Protein AF-W1NGX8-F1 (afdb_monomer_lite)

Structure (mmCIF, N/CA/C/O backbone):
data_AF-W1NGX8-F1
#
_entry.id   AF-W1NGX8-F1
#
loop_
_atom_site.group_PDB
_atom_site.id
_atom_site.type_symbol
_atom_site.label_atom_id
_atom_site.label_alt_id
_atom_site.label_comp_id
_atom_site.label_asym_id
_atom_site.label_entity_id
_atom_site.label_seq_id
_atom_site.pdbx_PDB_ins_code
_atom_site.Cartn_x
_atom_site.Cartn_y
_atom_site.Cartn_z
_atom_site.occupancy
_atom_site.B_iso_or_equiv
_atom_site.auth_seq_id
_atom_site.auth_comp_id
_atom_site.auth_asym_id
_atom_site.auth_atom_id
_atom_site.pdbx_PDB_model_num
ATOM 1 N N . MET A 1 1 ? 13.561 -35.521 -20.339 1.00 45.31 1 MET A N 1
ATOM 2 C CA . MET A 1 1 ? 13.140 -34.867 -21.595 1.00 45.31 1 MET A CA 1
ATOM 3 C C . MET A 1 1 ? 11.996 -33.926 -21.249 1.00 45.31 1 MET A C 1
ATOM 5 O O . MET A 1 1 ? 10.895 -34.405 -21.014 1.00 45.31 1 MET A O 1
ATOM 9 N N . LEU A 1 2 ? 12.259 -32.626 -21.090 1.00 56.16 2 LEU A N 1
ATOM 10 C CA . LEU A 1 2 ? 11.179 -31.638 -20.982 1.00 56.16 2 LEU A CA 1
ATOM 11 C C . LEU A 1 2 ? 10.460 -31.586 -22.344 1.00 56.16 2 LEU A C 1
ATOM 13 O O . LEU A 1 2 ? 11.154 -31.617 -23.363 1.00 56.16 2 LEU A O 1
ATOM 17 N N . PRO A 1 3 ? 9.117 -31.563 -22.400 1.00 55.06 3 PRO A N 1
ATOM 18 C CA . PRO A 1 3 ? 8.388 -31.534 -23.664 1.00 55.06 3 PRO A CA 1
ATOM 19 C C . PRO A 1 3 ? 8.823 -30.310 -24.482 1.00 55.06 3 PRO A C 1
ATOM 21 O O . PRO A 1 3 ? 8.841 -29.185 -23.983 1.00 55.06 3 PRO A O 1
ATOM 24 N N . GLY A 1 4 ? 9.243 -30.556 -25.724 1.00 57.31 4 GLY A N 1
ATOM 25 C CA . GLY A 1 4 ? 10.044 -29.650 -26.551 1.00 57.31 4 GLY A CA 1
ATOM 26 C C . GLY A 1 4 ? 9.324 -28.434 -27.132 1.00 57.31 4 GLY A C 1
ATOM 27 O O . GLY A 1 4 ? 9.485 -28.186 -28.314 1.00 57.31 4 GLY A O 1
ATOM 28 N N . ASN A 1 5 ? 8.552 -27.686 -26.337 1.00 62.38 5 ASN A N 1
ATOM 29 C CA . ASN A 1 5 ? 7.979 -26.383 -26.714 1.00 62.38 5 ASN A CA 1
ATOM 30 C C . ASN A 1 5 ? 7.632 -25.516 -25.480 1.00 62.38 5 ASN A C 1
ATOM 32 O O . ASN A 1 5 ? 6.586 -24.866 -25.422 1.00 62.38 5 ASN A O 1
ATOM 36 N N . ALA A 1 6 ? 8.493 -25.499 -24.459 1.00 66.94 6 ALA A N 1
ATOM 37 C CA . ALA A 1 6 ? 8.326 -24.580 -23.334 1.00 66.94 6 ALA A CA 1
ATOM 38 C C . ALA A 1 6 ? 8.702 -23.149 -23.762 1.00 66.94 6 ALA A C 1
ATOM 40 O O . ALA A 1 6 ? 9.871 -22.844 -23.995 1.00 66.94 6 ALA A O 1
ATOM 41 N N . ARG A 1 7 ? 7.708 -22.260 -23.864 1.00 81.56 7 ARG A N 1
ATOM 42 C CA . ARG A 1 7 ? 7.937 -20.814 -23.988 1.00 81.56 7 ARG A CA 1
ATOM 43 C C . ARG A 1 7 ? 8.344 -20.279 -22.616 1.00 81.56 7 ARG A C 1
ATOM 45 O O . ARG A 1 7 ? 7.509 -20.198 -21.722 1.00 81.56 7 ARG A O 1
ATOM 52 N N . ILE A 1 8 ? 9.627 -19.962 -22.449 1.00 84.19 8 ILE A N 1
ATOM 53 C CA . ILE A 1 8 ? 10.184 -19.424 -21.203 1.00 84.19 8 ILE A CA 1
ATOM 54 C C . ILE A 1 8 ? 10.233 -17.900 -21.306 1.00 84.19 8 ILE A C 1
ATOM 56 O O . ILE A 1 8 ? 10.759 -17.360 -22.278 1.00 84.19 8 ILE A O 1
ATOM 60 N N . MET A 1 9 ? 9.719 -17.218 -20.285 1.00 86.00 9 MET A N 1
ATOM 61 C CA . MET A 1 9 ? 9.889 -15.782 -20.098 1.00 86.00 9 MET A CA 1
ATOM 62 C C . MET A 1 9 ? 10.633 -15.538 -18.786 1.00 86.00 9 MET A C 1
ATOM 64 O O . MET A 1 9 ? 10.301 -16.139 -17.767 1.00 86.00 9 MET A O 1
ATOM 68 N N . VAL A 1 10 ? 11.642 -14.668 -18.821 1.00 88.88 10 VAL A N 1
ATOM 69 C CA . VAL A 1 10 ? 12.449 -14.304 -17.651 1.00 88.88 10 VAL A CA 1
ATOM 70 C C . VAL A 1 10 ? 12.145 -12.857 -17.283 1.00 88.88 10 VAL A C 1
ATOM 72 O O . VAL A 1 10 ? 12.226 -11.976 -18.136 1.00 88.88 10 VAL A O 1
ATOM 75 N N . LEU A 1 11 ? 11.803 -12.627 -16.016 1.00 91.81 11 LEU A N 1
ATOM 76 C CA . LEU A 1 11 ? 11.597 -11.304 -15.429 1.00 91.81 11 LEU A CA 1
ATOM 77 C C . LEU A 1 11 ? 12.683 -11.053 -14.387 1.00 91.81 11 LEU A C 1
ATOM 79 O O . LEU A 1 11 ? 13.052 -11.962 -13.644 1.00 91.81 11 LEU A O 1
ATOM 83 N N . ALA A 1 12 ? 13.171 -9.820 -14.330 1.00 91.75 12 ALA A N 1
ATOM 84 C CA . ALA A 1 12 ? 14.120 -9.360 -13.329 1.00 91.75 12 ALA A CA 1
ATOM 85 C C . ALA A 1 12 ? 13.705 -7.968 -12.840 1.00 91.75 12 ALA A C 1
ATOM 87 O O . ALA A 1 12 ? 13.131 -7.193 -13.604 1.00 91.75 12 ALA A O 1
ATOM 88 N N . ALA A 1 13 ? 14.009 -7.662 -11.582 1.00 91.56 13 ALA A N 1
ATOM 89 C CA . ALA A 1 13 ? 13.796 -6.357 -10.964 1.00 91.56 13 ALA A CA 1
ATOM 90 C C . ALA A 1 13 ? 15.087 -5.934 -10.247 1.00 91.56 13 ALA A C 1
ATOM 92 O O . ALA A 1 13 ? 15.771 -6.772 -9.657 1.00 91.56 13 ALA A O 1
ATOM 93 N N . THR A 1 14 ? 15.451 -4.653 -10.331 1.00 92.00 14 THR A N 1
ATOM 94 C CA . THR A 1 14 ? 16.636 -4.093 -9.666 1.00 92.00 14 THR A CA 1
ATOM 95 C C . THR A 1 14 ? 16.417 -2.624 -9.326 1.00 92.00 14 THR A C 1
ATOM 97 O O . THR A 1 14 ? 15.906 -1.867 -10.146 1.00 92.00 14 THR A O 1
ATOM 100 N N . ASN A 1 15 ? 16.881 -2.214 -8.145 1.00 91.50 15 ASN A N 1
ATOM 101 C CA . ASN A 1 15 ? 16.940 -0.807 -7.733 1.00 91.50 15 ASN A CA 1
ATOM 102 C C . ASN A 1 15 ? 18.283 -0.148 -8.102 1.00 91.50 15 ASN A C 1
ATOM 104 O O . ASN A 1 15 ? 18.529 1.003 -7.752 1.00 91.50 15 ASN A O 1
ATOM 108 N N . ARG A 1 16 ? 19.187 -0.891 -8.759 1.00 91.38 16 ARG A N 1
ATOM 109 C CA . ARG A 1 16 ? 20.519 -0.428 -9.177 1.00 91.38 16 ARG A CA 1
ATOM 110 C C . ARG A 1 16 ? 20.846 -0.936 -10.585 1.00 91.38 16 ARG A C 1
ATOM 112 O O . ARG A 1 16 ? 21.678 -1.829 -10.741 1.00 91.38 16 ARG A O 1
ATOM 119 N N . PRO A 1 17 ? 20.168 -0.429 -11.629 1.00 88.44 17 PRO A N 1
ATOM 120 C CA . PRO A 1 17 ? 20.359 -0.923 -12.994 1.00 88.44 17 PRO A CA 1
ATOM 121 C C . PRO A 1 17 ? 21.772 -0.657 -13.533 1.00 88.44 17 PRO A C 1
ATOM 123 O O . PRO A 1 17 ? 22.266 -1.431 -14.344 1.00 88.44 17 PRO A O 1
ATOM 126 N N . TRP A 1 18 ? 22.442 0.391 -13.047 1.00 90.38 18 TRP A N 1
ATOM 127 C CA . TRP A 1 18 ? 23.820 0.746 -13.407 1.00 90.38 18 TRP A CA 1
ATOM 128 C C . TRP A 1 18 ? 24.890 -0.149 -12.763 1.00 90.38 18 TRP A C 1
ATOM 130 O O . TRP A 1 18 ? 26.031 -0.129 -13.215 1.00 90.38 18 TRP A O 1
ATOM 140 N N . ASP A 1 19 ? 24.540 -0.948 -11.749 1.00 93.31 19 ASP A N 1
ATOM 141 C CA . ASP A 1 19 ? 25.459 -1.925 -11.143 1.00 93.31 19 ASP A CA 1
ATOM 142 C C . ASP A 1 19 ? 25.532 -3.232 -11.968 1.00 93.31 19 ASP A C 1
ATOM 144 O O . ASP A 1 19 ? 26.326 -4.122 -11.658 1.00 93.31 19 ASP A O 1
ATOM 148 N N . LEU A 1 20 ? 24.690 -3.388 -13.000 1.00 89.69 20 LEU A N 1
ATOM 149 C CA . LEU A 1 20 ? 24.640 -4.586 -13.840 1.00 89.69 20 LEU A CA 1
ATOM 150 C C . LEU A 1 20 ? 25.640 -4.513 -14.998 1.00 89.69 20 LEU A C 1
ATOM 152 O O . LEU A 1 20 ? 25.716 -3.519 -15.715 1.00 89.69 20 LEU A O 1
ATOM 156 N N . ASP A 1 21 ? 26.345 -5.622 -15.227 1.00 93.56 21 ASP A N 1
ATOM 157 C CA . ASP A 1 21 ? 27.252 -5.767 -16.365 1.00 93.56 21 ASP A CA 1
ATOM 158 C C . ASP A 1 21 ? 26.503 -5.731 -17.710 1.00 93.56 21 ASP A C 1
ATOM 160 O O . ASP A 1 21 ? 25.386 -6.250 -17.855 1.00 93.56 21 ASP A O 1
ATOM 164 N N . GLU A 1 22 ? 27.153 -5.167 -18.728 1.00 89.81 22 GLU A N 1
ATOM 165 C CA . GLU A 1 22 ? 26.604 -5.005 -20.075 1.00 89.81 22 GLU A CA 1
ATOM 166 C C . GLU A 1 22 ? 26.157 -6.343 -20.697 1.00 89.81 22 GLU A C 1
ATOM 168 O O . GLU A 1 22 ? 25.133 -6.409 -21.387 1.00 89.81 22 GLU A O 1
ATOM 173 N N . ALA A 1 23 ? 26.862 -7.446 -20.418 1.00 91.94 23 ALA A N 1
ATOM 174 C CA . ALA A 1 23 ? 26.515 -8.769 -20.933 1.00 91.94 23 ALA A CA 1
ATOM 175 C C . ALA A 1 23 ? 25.166 -9.282 -20.401 1.00 91.94 23 ALA A C 1
ATOM 177 O O . ALA A 1 23 ? 24.483 -10.046 -21.093 1.00 91.94 23 ALA A O 1
ATOM 178 N N . ILE A 1 24 ? 24.769 -8.867 -19.194 1.00 89.44 24 ILE A N 1
ATOM 179 C CA . ILE A 1 24 ? 23.465 -9.192 -18.605 1.00 89.44 24 ILE A CA 1
ATOM 180 C C . ILE A 1 24 ? 22.391 -8.301 -19.223 1.00 89.44 24 ILE A C 1
ATOM 182 O O . ILE A 1 24 ? 21.370 -8.816 -19.681 1.00 89.44 24 ILE A O 1
ATOM 186 N N . LEU A 1 25 ? 22.638 -6.991 -19.308 1.00 88.12 25 LEU A N 1
ATOM 187 C CA . LEU A 1 25 ? 21.692 -6.031 -19.888 1.00 88.12 25 LEU A CA 1
ATOM 188 C C . LEU A 1 25 ? 21.316 -6.398 -21.330 1.00 88.12 25 LEU A C 1
ATOM 190 O O . LEU A 1 25 ? 20.142 -6.372 -21.688 1.00 88.12 25 LEU A O 1
ATOM 194 N N . ARG A 1 26 ? 22.271 -6.880 -22.135 1.00 89.88 26 ARG A N 1
ATOM 195 C CA . ARG A 1 26 ? 22.010 -7.355 -23.508 1.00 89.88 26 ARG A CA 1
ATOM 196 C C . ARG A 1 26 ? 21.071 -8.565 -23.586 1.00 89.88 26 ARG A C 1
ATOM 198 O O . ARG A 1 26 ? 20.458 -8.781 -24.630 1.00 89.88 26 ARG A O 1
ATOM 205 N N . ARG A 1 27 ? 20.948 -9.362 -22.517 1.00 92.00 27 ARG A N 1
ATOM 206 C CA . ARG A 1 27 ? 19.989 -10.483 -22.437 1.00 92.00 27 ARG A CA 1
ATOM 207 C C . ARG A 1 27 ? 18.584 -10.009 -22.063 1.00 92.00 27 ARG A C 1
ATOM 209 O O . ARG A 1 27 ? 17.609 -10.659 -22.435 1.00 92.00 27 ARG A O 1
ATOM 216 N N . PHE A 1 28 ? 18.471 -8.866 -21.391 1.00 90.25 28 PHE A N 1
ATOM 217 C CA . PHE A 1 28 ? 17.205 -8.220 -21.054 1.00 90.25 28 PHE A CA 1
ATOM 218 C C . PHE A 1 28 ? 16.857 -7.152 -22.094 1.00 90.25 28 PHE A C 1
ATOM 220 O O . PHE A 1 28 ? 16.992 -5.956 -21.874 1.00 90.25 28 PHE A O 1
ATOM 227 N N . SER A 1 29 ? 16.369 -7.606 -23.251 1.00 85.12 29 SER A N 1
ATOM 228 C CA . SER A 1 29 ? 16.024 -6.740 -24.395 1.00 85.12 29 SER A CA 1
ATOM 229 C C . SER A 1 29 ? 14.942 -5.680 -24.127 1.00 85.12 29 SER A C 1
ATOM 231 O O . SER A 1 29 ? 14.755 -4.785 -24.950 1.00 85.12 29 SER A O 1
ATOM 233 N N . ARG A 1 30 ? 14.207 -5.780 -23.011 1.00 88.44 30 ARG A N 1
ATOM 234 C CA . ARG A 1 30 ? 13.208 -4.799 -22.573 1.00 88.44 30 ARG A CA 1
ATOM 235 C C . ARG A 1 30 ? 13.446 -4.460 -21.109 1.00 88.44 30 ARG A C 1
ATOM 237 O O . ARG A 1 30 ? 13.498 -5.363 -20.277 1.00 88.44 30 ARG A O 1
ATOM 244 N N . ALA A 1 31 ? 13.533 -3.170 -20.822 1.00 88.06 31 ALA A N 1
ATOM 245 C CA . ALA A 1 31 ? 13.583 -2.624 -19.478 1.00 88.06 31 ALA A CA 1
ATOM 246 C C . ALA A 1 31 ? 12.446 -1.616 -19.318 1.00 88.06 31 ALA A C 1
ATOM 248 O O . ALA A 1 31 ? 12.112 -0.897 -20.260 1.00 88.06 31 ALA A O 1
ATOM 249 N N . PHE A 1 32 ? 11.860 -1.591 -18.127 1.00 90.44 32 PHE A N 1
ATOM 250 C CA . PHE A 1 32 ? 10.805 -0.661 -17.764 1.00 90.44 32 PHE A CA 1
ATOM 251 C C . PHE A 1 32 ? 11.201 -0.006 -16.456 1.00 90.44 32 PHE A C 1
ATOM 253 O O . PHE A 1 32 ? 11.492 -0.696 -15.478 1.00 90.44 32 PHE A O 1
ATOM 260 N N . GLU A 1 33 ? 11.243 1.318 -16.459 1.00 89.19 33 GLU A N 1
ATOM 261 C CA . GLU A 1 33 ? 11.467 2.074 -15.240 1.00 89.19 33 GLU A CA 1
ATOM 262 C C . GLU A 1 33 ? 10.157 2.180 -14.464 1.00 89.19 33 GLU A C 1
ATOM 264 O O . GLU A 1 33 ? 9.105 2.488 -15.031 1.00 89.19 33 GLU A O 1
ATOM 269 N N . VAL A 1 34 ? 10.233 1.905 -13.165 1.00 88.31 34 VAL A N 1
ATOM 270 C CA . VAL A 1 34 ? 9.099 1.978 -12.250 1.00 88.31 34 VAL A CA 1
ATOM 271 C C . VAL A 1 34 ? 9.372 3.110 -11.268 1.00 88.31 34 VAL A C 1
ATOM 273 O O . VAL A 1 34 ? 10.159 2.963 -10.337 1.00 88.31 34 VAL A O 1
ATOM 276 N N . GLY A 1 35 ? 8.759 4.266 -11.526 1.00 89.50 35 GLY A N 1
ATOM 277 C CA . GLY A 1 35 ? 8.853 5.442 -10.660 1.00 89.50 35 GLY A CA 1
ATOM 278 C C . GLY A 1 35 ? 7.862 5.398 -9.495 1.00 89.50 35 GLY A C 1
ATOM 279 O O . GLY A 1 35 ? 6.985 4.539 -9.443 1.00 89.50 35 GLY A O 1
ATOM 280 N N . LEU A 1 36 ? 7.962 6.360 -8.574 1.00 93.12 36 LEU A N 1
ATOM 281 C CA . LEU A 1 36 ? 7.009 6.492 -7.467 1.00 93.12 36 LEU A CA 1
ATOM 282 C C . LEU A 1 36 ? 5.560 6.645 -7.976 1.00 93.12 36 LEU A C 1
ATOM 284 O O . LEU A 1 36 ? 5.334 7.313 -8.989 1.00 93.12 36 LEU A O 1
ATOM 288 N N . PRO A 1 37 ? 4.569 6.062 -7.277 1.00 93.62 37 PRO A N 1
ATOM 289 C CA . PRO A 1 37 ? 3.174 6.142 -7.688 1.00 93.62 37 PRO A CA 1
ATOM 290 C C . PRO A 1 37 ? 2.615 7.562 -7.528 1.00 93.62 37 PRO A C 1
ATOM 292 O O . PRO A 1 37 ? 2.855 8.248 -6.528 1.00 93.62 37 PRO A O 1
ATOM 295 N N . ASN A 1 38 ? 1.789 7.987 -8.482 1.00 95.56 38 ASN A N 1
ATOM 296 C CA . ASN A 1 38 ? 0.996 9.210 -8.379 1.00 95.56 38 ASN A CA 1
ATOM 297 C C . ASN A 1 38 ? -0.183 9.044 -7.397 1.00 95.56 38 ASN A C 1
ATOM 299 O O . ASN A 1 38 ? -0.465 7.949 -6.916 1.00 95.56 38 ASN A O 1
ATOM 303 N N . ALA A 1 39 ? -0.913 10.122 -7.092 1.00 96.56 39 ALA A N 1
ATOM 304 C CA . ALA A 1 39 ? -2.003 10.077 -6.109 1.00 96.56 39 ALA A CA 1
ATOM 305 C C . ALA A 1 39 ? -3.111 9.052 -6.449 1.00 96.56 39 ALA A C 1
ATOM 307 O O . ALA A 1 39 ? -3.588 8.335 -5.573 1.00 96.56 39 ALA A O 1
ATOM 308 N N . SER A 1 40 ? -3.507 8.927 -7.717 1.00 96.88 40 SER A N 1
ATOM 309 C CA . SER A 1 40 ? -4.529 7.947 -8.120 1.00 96.88 40 SER A CA 1
ATOM 310 C C . SER A 1 40 ? -4.025 6.506 -7.971 1.00 96.88 40 SER A C 1
ATOM 312 O O . SER A 1 40 ? -4.753 5.616 -7.516 1.00 96.88 40 SER A O 1
ATOM 314 N N . GLU A 1 41 ? -2.751 6.283 -8.290 1.00 96.12 41 GLU A N 1
ATOM 315 C CA . GLU A 1 41 ? -2.081 4.993 -8.131 1.00 96.12 41 GLU A CA 1
ATOM 316 C C . GLU A 1 41 ? -1.934 4.631 -6.651 1.00 96.12 41 GLU A C 1
ATOM 318 O O . GLU A 1 41 ? -2.286 3.518 -6.277 1.00 96.12 41 GLU A O 1
ATOM 323 N N . ARG A 1 42 ? -1.553 5.577 -5.780 1.00 97.69 42 ARG A N 1
ATOM 324 C CA . ARG A 1 42 ? -1.509 5.373 -4.320 1.00 97.69 42 ARG A CA 1
ATOM 325 C C . ARG A 1 42 ? -2.872 4.990 -3.743 1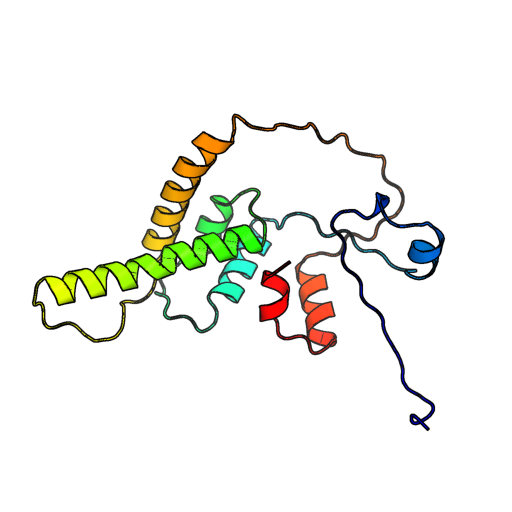.00 97.69 42 ARG A C 1
ATOM 327 O O . ARG A 1 42 ? -2.956 4.053 -2.953 1.00 97.69 42 ARG A O 1
ATOM 334 N N . ALA A 1 43 ? -3.950 5.650 -4.173 1.00 97.62 43 ALA A N 1
ATOM 335 C CA . ALA A 1 43 ? -5.309 5.280 -3.767 1.00 97.62 43 ALA A CA 1
ATOM 336 C C . ALA A 1 43 ? -5.670 3.846 -4.193 1.00 97.62 43 ALA A C 1
ATOM 338 O O . ALA A 1 43 ? -6.334 3.115 -3.460 1.00 97.62 43 ALA A O 1
ATOM 339 N N . THR A 1 44 ? -5.216 3.435 -5.377 1.00 97.50 44 THR A N 1
ATOM 340 C CA . THR A 1 44 ? -5.418 2.075 -5.891 1.00 97.50 44 THR A CA 1
ATOM 341 C C . THR A 1 44 ? -4.587 1.056 -5.118 1.00 97.50 44 THR A C 1
ATOM 343 O O . THR A 1 44 ? -5.120 0.030 -4.713 1.00 97.50 44 THR A O 1
ATOM 346 N N . ILE A 1 45 ? -3.320 1.363 -4.838 1.00 96.75 45 ILE A N 1
ATOM 347 C CA . ILE A 1 45 ? -2.427 0.535 -4.024 1.00 96.75 45 ILE A CA 1
ATOM 348 C C . ILE A 1 45 ? -3.030 0.305 -2.635 1.00 96.75 45 ILE A C 1
ATOM 350 O O . ILE A 1 45 ? -3.124 -0.839 -2.206 1.00 96.75 45 ILE A O 1
ATOM 354 N N . MET A 1 46 ? -3.521 1.351 -1.963 1.00 97.50 46 MET A N 1
ATOM 355 C CA . MET A 1 46 ? -4.181 1.208 -0.658 1.00 97.50 46 MET A CA 1
ATOM 356 C C . MET A 1 46 ? -5.442 0.342 -0.725 1.00 97.50 46 MET A C 1
ATOM 358 O O . MET A 1 46 ? -5.651 -0.484 0.159 1.00 97.50 46 MET A O 1
ATOM 362 N N . ARG A 1 47 ? -6.256 0.472 -1.783 1.00 96.50 47 ARG A N 1
ATOM 363 C CA . ARG A 1 47 ? -7.406 -0.421 -2.001 1.00 96.50 47 ARG A CA 1
ATOM 364 C C . ARG A 1 47 ? -6.989 -1.880 -2.156 1.00 96.50 47 ARG A C 1
ATOM 366 O O . ARG A 1 47 ? -7.692 -2.746 -1.659 1.00 96.50 47 ARG A O 1
ATOM 373 N N . VAL A 1 48 ? -5.870 -2.149 -2.831 1.00 96.44 48 VAL A N 1
ATOM 374 C CA . VAL A 1 48 ? -5.329 -3.511 -2.961 1.00 96.44 48 VAL A CA 1
ATOM 375 C C . VAL A 1 48 ? -4.792 -4.010 -1.620 1.00 96.44 48 VAL A C 1
ATOM 377 O O . VAL A 1 48 ? -5.106 -5.130 -1.239 1.00 96.44 48 VAL A O 1
ATOM 380 N N . ILE A 1 49 ? -4.036 -3.186 -0.886 1.00 95.69 49 ILE A N 1
ATOM 381 C CA . ILE A 1 49 ? -3.485 -3.533 0.435 1.00 95.69 49 ILE A CA 1
ATOM 382 C C . ILE A 1 49 ? -4.598 -3.897 1.423 1.00 95.69 49 ILE A C 1
ATOM 384 O O . ILE A 1 49 ? -4.459 -4.868 2.157 1.00 95.69 49 ILE A O 1
ATOM 388 N N . LEU A 1 50 ? -5.685 -3.122 1.449 1.00 95.31 50 LEU A N 1
ATOM 389 C CA . LEU A 1 50 ? -6.806 -3.320 2.371 1.00 95.31 50 LEU A CA 1
ATOM 390 C C . LEU A 1 50 ? -7.892 -4.258 1.817 1.00 95.31 50 LEU A C 1
ATOM 392 O O . LEU A 1 50 ? -8.951 -4.414 2.427 1.00 95.31 50 LEU A O 1
ATOM 396 N N . ASN A 1 51 ? -7.669 -4.882 0.659 1.00 94.31 51 ASN A N 1
ATOM 397 C CA . ASN A 1 51 ? -8.650 -5.777 0.064 1.00 94.31 51 ASN A CA 1
ATOM 398 C C . ASN A 1 51 ? -8.806 -7.052 0.907 1.00 94.31 51 ASN A C 1
ATOM 400 O O . ASN A 1 51 ? -7.862 -7.822 1.058 1.00 94.31 51 ASN A O 1
ATOM 404 N N . GLY A 1 52 ? -10.019 -7.301 1.404 1.00 89.56 52 GLY A N 1
ATOM 405 C CA . GLY A 1 52 ? -10.321 -8.436 2.284 1.00 89.56 52 GLY A CA 1
ATOM 406 C C . GLY A 1 52 ? -10.131 -8.152 3.778 1.00 89.56 52 GLY A C 1
ATOM 407 O O . GLY A 1 52 ? -10.447 -9.017 4.591 1.00 89.56 52 GLY A O 1
ATOM 408 N N . GLU A 1 53 ? -9.676 -6.951 4.142 1.00 93.62 53 GLU A N 1
ATOM 409 C CA . GLU A 1 53 ? -9.578 -6.508 5.533 1.00 93.62 53 GLU A CA 1
ATOM 410 C C . GLU A 1 53 ? -10.917 -5.967 6.059 1.00 93.62 53 GLU A C 1
ATOM 412 O O . GLU A 1 53 ? -11.788 -5.534 5.299 1.00 93.62 53 GLU A O 1
ATOM 417 N N . ASN A 1 54 ? -11.081 -5.955 7.386 1.00 93.81 54 ASN A N 1
ATOM 418 C CA . ASN A 1 54 ? -12.250 -5.360 8.037 1.00 93.81 54 ASN A CA 1
ATOM 419 C C . ASN A 1 54 ? -12.120 -3.828 8.077 1.00 93.81 54 ASN A C 1
ATOM 421 O O . ASN A 1 54 ? -11.604 -3.262 9.044 1.00 93.81 54 ASN A O 1
ATOM 425 N N . VAL A 1 55 ? -12.572 -3.163 7.016 1.00 96.44 55 VAL A N 1
ATOM 426 C CA . VAL A 1 55 ? -12.532 -1.703 6.860 1.00 96.44 55 VAL A CA 1
ATOM 427 C C . VAL A 1 55 ? -13.920 -1.079 6.970 1.00 96.44 55 VAL A C 1
ATOM 429 O O . VAL A 1 55 ? -14.919 -1.685 6.593 1.00 96.44 55 VAL A O 1
ATOM 432 N N . ALA A 1 56 ? -13.988 0.140 7.496 1.00 96.06 56 ALA A N 1
ATOM 433 C CA . ALA A 1 56 ? -15.198 0.945 7.492 1.00 96.06 56 ALA A CA 1
ATOM 434 C C . ALA A 1 56 ? -15.427 1.591 6.115 1.00 96.06 56 ALA A C 1
ATOM 436 O O . ALA A 1 56 ? -14.483 1.910 5.389 1.00 96.06 56 ALA A O 1
ATOM 437 N N . ASP A 1 57 ? -16.691 1.865 5.791 1.00 94.19 57 ASP A N 1
ATOM 438 C CA . ASP A 1 57 ? -17.083 2.526 4.537 1.00 94.19 57 ASP A CA 1
ATOM 439 C C . ASP A 1 57 ? -16.653 4.007 4.465 1.00 94.19 57 ASP A C 1
ATOM 441 O O . ASP A 1 57 ? -16.801 4.653 3.428 1.00 94.19 57 ASP A O 1
ATOM 445 N N . ASP A 1 58 ? -16.125 4.567 5.560 1.00 96.50 58 ASP A N 1
ATOM 446 C CA . ASP A 1 58 ? -15.718 5.972 5.666 1.00 96.50 58 ASP A CA 1
ATOM 447 C C . ASP A 1 58 ? -14.313 6.264 5.109 1.00 96.50 58 ASP A C 1
ATOM 449 O O . ASP A 1 58 ? -13.904 7.428 5.048 1.00 96.50 58 ASP A O 1
ATOM 453 N N . ILE A 1 59 ? -13.566 5.240 4.676 1.00 96.31 59 ILE A N 1
ATOM 454 C CA . ILE A 1 59 ? -12.200 5.411 4.173 1.00 96.31 59 ILE A CA 1
ATOM 455 C C . ILE A 1 59 ? -12.194 6.122 2.813 1.00 96.31 59 ILE A C 1
ATOM 457 O O . ILE A 1 59 ? -12.383 5.528 1.749 1.00 96.31 59 ILE A O 1
ATOM 461 N N . ASP A 1 60 ? -11.849 7.410 2.837 1.00 96.94 60 ASP A N 1
ATOM 462 C CA . ASP A 1 60 ? -11.525 8.180 1.635 1.00 96.94 60 ASP A CA 1
ATOM 463 C C . ASP A 1 60 ? -10.060 7.975 1.199 1.00 96.94 60 ASP A C 1
ATOM 465 O O . ASP A 1 60 ? -9.145 8.719 1.568 1.00 96.94 60 ASP A O 1
ATOM 469 N N . TYR A 1 61 ? -9.844 6.953 0.368 1.00 96.69 61 TYR A N 1
ATOM 470 C CA . TYR A 1 61 ? -8.541 6.639 -0.233 1.00 96.69 61 TYR A CA 1
ATOM 471 C C . TYR A 1 61 ? -7.942 7.794 -1.040 1.00 96.69 61 TYR A C 1
ATOM 473 O O . TYR A 1 61 ? -6.720 7.903 -1.138 1.00 96.69 61 TYR A O 1
ATOM 481 N N . THR A 1 62 ? -8.778 8.648 -1.636 1.00 97.19 62 THR A N 1
ATOM 482 C CA . THR A 1 62 ? -8.311 9.768 -2.460 1.00 97.19 62 THR A CA 1
ATOM 483 C C . THR A 1 62 ? -7.678 10.834 -1.576 1.00 97.19 62 THR A C 1
ATOM 485 O O . THR A 1 62 ? -6.586 11.311 -1.880 1.00 97.19 62 THR A O 1
ATOM 488 N N . LYS A 1 63 ? -8.310 11.163 -0.444 1.00 96.88 63 LYS A N 1
ATOM 489 C CA . LYS A 1 63 ? -7.742 12.096 0.541 1.00 96.88 63 LYS A CA 1
ATOM 490 C C . LYS A 1 63 ? -6.438 11.582 1.133 1.00 96.88 63 LYS A C 1
ATOM 492 O O . LYS A 1 63 ? -5.450 12.311 1.130 1.00 96.88 63 LYS A O 1
ATOM 497 N N . ILE A 1 64 ? -6.399 10.321 1.563 1.00 96.50 64 ILE A N 1
ATOM 498 C CA . ILE A 1 64 ? -5.173 9.730 2.121 1.00 96.50 64 ILE A CA 1
ATOM 499 C C . ILE A 1 64 ? -4.056 9.738 1.069 1.00 96.50 64 ILE A C 1
ATOM 501 O O . ILE A 1 64 ? -2.905 10.055 1.373 1.00 96.50 64 ILE A O 1
ATOM 505 N N . ALA A 1 65 ? -4.385 9.458 -0.195 1.00 96.31 65 ALA A N 1
ATOM 506 C CA . ALA A 1 65 ? -3.407 9.485 -1.272 1.00 96.31 65 ALA A CA 1
ATOM 507 C C . ALA A 1 65 ? -2.814 10.882 -1.502 1.00 96.31 65 ALA A C 1
ATOM 509 O O . ALA A 1 65 ? -1.628 10.988 -1.810 1.00 96.31 65 ALA A O 1
ATOM 510 N N . LEU A 1 66 ? -3.598 11.950 -1.330 1.00 96.12 66 LEU A N 1
ATOM 511 C CA . LEU A 1 66 ? -3.101 13.329 -1.401 1.00 96.12 66 LEU A CA 1
ATOM 512 C C . LEU A 1 66 ? -2.156 13.670 -0.240 1.00 96.12 66 LEU A C 1
ATOM 514 O O . LEU A 1 66 ? -1.191 14.397 -0.446 1.00 96.12 66 LEU A O 1
ATOM 518 N N . LEU A 1 67 ? -2.391 13.123 0.956 1.00 94.56 67 LEU A N 1
ATOM 519 C CA . LEU A 1 67 ? -1.525 13.341 2.123 1.00 94.56 67 LEU A CA 1
ATOM 520 C C . LEU A 1 67 ? -0.180 12.602 2.015 1.00 94.56 67 LEU A C 1
ATOM 522 O O . LEU A 1 67 ? 0.833 13.079 2.521 1.00 94.56 67 LEU A O 1
ATOM 526 N N . THR A 1 68 ? -0.165 11.457 1.336 1.00 94.81 68 THR A N 1
ATOM 527 C CA . THR A 1 68 ? 0.970 10.520 1.233 1.00 94.81 68 THR A CA 1
ATOM 528 C C . THR A 1 68 ? 1.849 10.771 0.004 1.00 94.81 68 THR A C 1
ATOM 530 O O . THR A 1 68 ? 2.310 9.845 -0.662 1.00 94.81 68 THR A O 1
ATOM 533 N N . GLU A 1 69 ? 2.072 12.035 -0.354 1.00 93.88 69 GLU A N 1
ATOM 534 C CA . GLU A 1 69 ? 2.973 12.373 -1.458 1.00 93.88 69 GLU A CA 1
ATOM 535 C C . GLU A 1 69 ? 4.389 11.820 -1.228 1.00 93.88 69 GLU A C 1
ATOM 537 O O . GLU A 1 69 ? 4.939 11.912 -0.132 1.00 93.88 69 GLU A O 1
ATOM 542 N N . GLY A 1 70 ? 4.962 11.212 -2.271 1.00 91.56 70 GLY A N 1
ATOM 543 C CA . GLY A 1 70 ? 6.287 10.590 -2.226 1.00 91.56 70 GLY A CA 1
ATOM 544 C C . GLY A 1 70 ? 6.323 9.175 -1.641 1.00 91.56 70 GLY A C 1
ATOM 545 O O . GLY A 1 70 ? 7.379 8.553 -1.683 1.00 91.56 70 GLY A O 1
ATOM 546 N N . PHE A 1 71 ? 5.202 8.645 -1.139 1.00 94.50 71 PHE A N 1
ATOM 547 C CA . PHE A 1 71 ? 5.162 7.290 -0.585 1.00 94.50 71 PHE A CA 1
ATOM 548 C C . PHE A 1 71 ? 5.255 6.245 -1.702 1.00 94.50 71 PHE A C 1
ATOM 550 O O . PHE A 1 71 ? 4.534 6.316 -2.703 1.00 94.50 71 PHE A O 1
ATOM 557 N N . SER A 1 72 ? 6.117 5.251 -1.498 1.00 92.94 72 SER A N 1
ATOM 558 C CA . SER A 1 72 ? 6.178 4.028 -2.296 1.00 92.94 72 SER A CA 1
ATOM 559 C C . SER A 1 72 ? 5.083 3.029 -1.885 1.00 92.94 72 SER A C 1
ATOM 561 O O . SER A 1 72 ? 4.328 3.249 -0.935 1.00 92.94 72 SER A O 1
ATOM 563 N N . GLY A 1 73 ? 4.983 1.901 -2.596 1.00 90.44 73 GLY A N 1
ATOM 564 C CA . GLY A 1 73 ? 4.041 0.835 -2.234 1.00 90.44 73 GLY A CA 1
ATOM 565 C C . GLY A 1 73 ? 4.306 0.246 -0.843 1.00 90.44 73 GLY A C 1
ATOM 566 O O . GLY A 1 73 ? 3.359 -0.018 -0.101 1.00 90.44 73 GLY A O 1
ATOM 567 N N . SER A 1 74 ? 5.578 0.105 -0.461 1.00 91.81 74 SER A N 1
ATOM 568 C CA . SER A 1 74 ? 5.972 -0.404 0.855 1.00 91.81 74 SER A CA 1
ATOM 569 C C . SER A 1 74 ? 5.666 0.596 1.975 1.00 91.81 74 SER A C 1
ATOM 571 O O . SER A 1 74 ? 5.159 0.186 3.019 1.00 91.81 74 SER A O 1
ATOM 573 N N . ASP A 1 75 ? 5.847 1.899 1.736 1.00 95.38 75 ASP A N 1
ATOM 574 C CA . ASP A 1 75 ? 5.462 2.950 2.691 1.00 95.38 75 ASP A CA 1
ATOM 575 C C . ASP A 1 75 ? 3.947 2.951 2.948 1.00 95.38 75 ASP A C 1
ATOM 577 O O . ASP A 1 75 ? 3.499 3.042 4.092 1.00 95.38 75 ASP A O 1
ATOM 581 N N . LEU A 1 76 ? 3.135 2.802 1.894 1.00 96.19 76 LEU A N 1
ATOM 582 C CA . LEU A 1 76 ? 1.676 2.700 2.022 1.00 96.19 76 LEU A CA 1
ATOM 583 C C . LEU A 1 76 ? 1.250 1.431 2.766 1.00 96.19 76 LEU A C 1
ATOM 585 O O . LEU A 1 76 ? 0.329 1.483 3.585 1.00 96.19 76 LEU A O 1
ATOM 589 N N . LYS A 1 77 ? 1.915 0.299 2.504 1.00 94.75 77 LYS A N 1
ATOM 590 C CA . LYS A 1 77 ? 1.674 -0.962 3.218 1.00 94.75 77 LYS A CA 1
ATOM 591 C C . LYS A 1 77 ? 1.974 -0.807 4.703 1.00 94.75 77 LYS A C 1
ATOM 593 O O . LYS A 1 77 ? 1.166 -1.218 5.533 1.00 94.75 77 LYS A O 1
ATOM 598 N N . GLU A 1 78 ? 3.096 -0.182 5.036 1.00 95.56 78 GLU A N 1
ATOM 599 C CA . GLU A 1 78 ? 3.486 0.076 6.418 1.00 95.56 78 GLU A CA 1
ATOM 600 C C . GLU A 1 78 ? 2.509 1.029 7.119 1.00 95.56 78 GLU A C 1
ATOM 602 O O . GLU A 1 78 ? 2.077 0.741 8.236 1.00 95.56 78 GLU A O 1
ATOM 607 N N . LEU A 1 79 ? 2.075 2.101 6.449 1.00 96.00 79 LEU A N 1
ATOM 608 C CA . LEU A 1 79 ? 1.051 3.011 6.967 1.00 96.00 79 LEU A CA 1
ATOM 609 C C . LEU A 1 79 ? -0.258 2.272 7.289 1.00 96.00 79 LEU A C 1
ATOM 611 O O . LEU A 1 79 ? -0.796 2.408 8.389 1.00 96.00 79 LEU A O 1
ATOM 615 N N . CYS A 1 80 ? -0.757 1.461 6.351 1.00 96.12 80 CYS A N 1
ATOM 616 C CA . CYS A 1 80 ? -1.976 0.672 6.547 1.00 96.12 80 CYS A CA 1
ATOM 617 C C . CYS A 1 80 ? -1.815 -0.335 7.694 1.00 96.12 80 CYS A C 1
ATOM 619 O O . CYS A 1 80 ? -2.715 -0.488 8.519 1.00 96.12 80 CYS A O 1
ATOM 621 N N . ARG A 1 81 ? -0.648 -0.984 7.786 1.00 95.06 81 ARG A N 1
ATOM 622 C CA . ARG A 1 81 ? -0.321 -1.927 8.860 1.00 95.06 81 ARG A CA 1
ATOM 623 C C . ARG A 1 81 ? -0.351 -1.248 10.227 1.00 95.06 81 ARG A C 1
ATOM 625 O O . ARG A 1 81 ? -0.937 -1.793 11.156 1.00 95.06 81 ARG A O 1
ATOM 632 N N . GLN A 1 82 ? 0.256 -0.069 10.361 1.00 94.75 82 GLN A N 1
ATOM 633 C CA . GLN A 1 82 ? 0.240 0.702 11.608 1.00 94.75 82 GLN A CA 1
ATOM 634 C C . GLN A 1 82 ? -1.183 1.103 12.007 1.00 94.75 82 GLN A C 1
ATOM 636 O O . GLN A 1 82 ? -1.561 0.929 13.166 1.00 94.75 82 GLN A O 1
ATOM 641 N N . ALA A 1 83 ? -1.988 1.541 11.039 1.00 96.19 83 ALA A N 1
ATOM 642 C CA . ALA A 1 83 ? -3.380 1.906 11.268 1.00 96.19 83 ALA A CA 1
ATOM 643 C C . ALA A 1 83 ? -4.233 0.715 11.728 1.00 96.19 83 ALA A C 1
ATOM 645 O O . ALA A 1 83 ? -5.015 0.840 12.670 1.00 96.19 83 ALA A O 1
ATOM 646 N N . ALA A 1 84 ? -4.019 -0.469 11.147 1.00 94.56 84 ALA A N 1
ATOM 647 C CA . ALA A 1 84 ? -4.715 -1.699 11.529 1.00 94.56 84 ALA A CA 1
ATOM 648 C C . ALA A 1 84 ? -4.455 -2.128 12.987 1.00 94.56 84 ALA A C 1
ATOM 650 O O . ALA A 1 84 ? -5.292 -2.802 13.589 1.00 94.56 84 ALA A O 1
ATOM 651 N N . TYR A 1 85 ? -3.343 -1.705 13.602 1.00 93.81 85 TYR A N 1
ATOM 652 C CA . TYR A 1 85 ? -3.094 -1.969 15.023 1.00 93.81 85 TYR A CA 1
ATOM 653 C C . TYR A 1 85 ? -3.955 -1.132 15.967 1.00 93.81 85 TYR A C 1
ATOM 655 O O . TYR A 1 85 ? -4.087 -1.516 17.130 1.00 93.81 85 TYR A O 1
ATOM 663 N N . ILE A 1 86 ? -4.529 -0.013 15.520 1.00 95.19 86 ILE A N 1
ATOM 664 C CA . ILE A 1 86 ? -5.302 0.877 16.394 1.00 95.19 86 ILE A CA 1
ATOM 665 C C . ILE A 1 86 ? -6.566 0.169 16.919 1.00 95.19 86 ILE A C 1
ATOM 667 O O . ILE A 1 86 ? -6.670 0.018 18.138 1.00 95.19 86 ILE A O 1
ATOM 671 N N . PRO A 1 87 ? -7.460 -0.386 16.069 1.00 93.56 87 PRO A N 1
ATOM 672 C CA . PRO A 1 87 ? -8.605 -1.168 16.543 1.00 93.56 87 PRO A CA 1
ATOM 673 C C . PRO A 1 87 ? -8.237 -2.336 17.463 1.00 93.56 87 PRO A C 1
ATOM 675 O O . PRO A 1 87 ? -8.971 -2.657 18.396 1.00 93.56 87 PRO A O 1
ATOM 678 N N . ILE A 1 88 ? -7.097 -2.983 17.200 1.00 92.00 88 ILE A N 1
ATOM 679 C CA . ILE A 1 88 ? -6.608 -4.115 17.996 1.00 92.00 88 ILE A CA 1
ATOM 680 C C . ILE A 1 88 ? -6.195 -3.641 19.393 1.00 92.00 88 ILE A C 1
ATOM 682 O O . ILE A 1 88 ? -6.542 -4.273 20.387 1.00 92.00 88 ILE A O 1
ATOM 686 N N . ARG A 1 89 ? -5.458 -2.529 19.484 1.00 91.69 89 ARG A N 1
ATOM 687 C CA . ARG A 1 89 ? -5.031 -1.953 20.767 1.00 91.69 89 ARG A CA 1
ATOM 688 C C . ARG A 1 89 ? -6.222 -1.527 21.612 1.00 91.69 89 ARG A C 1
ATOM 690 O O . ARG A 1 89 ? -6.252 -1.859 22.791 1.00 91.69 89 ARG A O 1
ATOM 697 N N . GLU A 1 90 ? -7.207 -0.876 21.002 1.00 92.88 90 GLU A N 1
ATOM 698 C CA . GLU A 1 90 ? -8.434 -0.478 21.694 1.00 92.88 90 GLU A CA 1
ATOM 699 C C . GLU A 1 90 ? -9.182 -1.685 22.268 1.00 92.88 90 GLU A C 1
ATOM 701 O O . GLU A 1 90 ? -9.585 -1.655 23.428 1.00 92.88 90 GLU A O 1
ATOM 706 N N . LEU A 1 91 ? -9.312 -2.773 21.500 1.00 90.94 91 LEU A N 1
ATOM 707 C CA . LEU A 1 91 ? -9.941 -4.000 21.991 1.00 90.94 91 LEU A CA 1
ATOM 708 C C . LEU A 1 91 ? -9.200 -4.560 23.216 1.00 90.94 91 LEU A C 1
ATOM 710 O O . LEU A 1 91 ? -9.821 -4.850 24.237 1.00 90.94 91 LEU A O 1
ATOM 714 N N . LEU A 1 92 ? -7.870 -4.662 23.138 1.00 89.75 92 LEU A N 1
ATOM 715 C CA . LEU A 1 92 ? -7.041 -5.166 24.237 1.00 89.75 92 LEU A CA 1
ATOM 716 C C . LEU A 1 92 ? -7.121 -4.278 25.489 1.00 89.75 92 LEU A C 1
ATOM 718 O O . LEU A 1 92 ? -7.011 -4.773 26.610 1.00 89.75 92 LEU A O 1
ATOM 722 N N . GLU A 1 93 ? -7.279 -2.965 25.325 1.00 90.94 93 GLU A N 1
ATOM 723 C CA . GLU A 1 93 ? -7.476 -2.029 26.436 1.00 90.94 93 GLU A CA 1
ATOM 724 C C . GLU A 1 93 ? -8.855 -2.191 27.085 1.00 90.94 93 GLU A C 1
ATOM 726 O O . GLU A 1 93 ? -8.961 -2.181 28.311 1.00 90.94 93 GLU A O 1
ATOM 731 N N . GLN A 1 94 ? -9.902 -2.409 26.289 1.00 89.12 94 GLN A N 1
ATOM 732 C CA . GLN A 1 94 ? -11.252 -2.663 26.795 1.00 89.12 94 GLN A CA 1
ATOM 733 C C . GLN A 1 94 ? -11.328 -3.978 27.583 1.00 89.12 94 GLN A C 1
ATOM 735 O O . GLN A 1 94 ? -11.884 -3.998 28.684 1.00 89.12 94 GLN A O 1
ATOM 740 N N . GLU A 1 95 ? -10.696 -5.045 27.078 1.00 88.69 95 GLU A N 1
ATOM 741 C CA . GLU A 1 95 ? -10.598 -6.333 27.779 1.00 88.69 95 GLU A CA 1
ATOM 742 C C . GLU A 1 95 ? -9.871 -6.191 29.125 1.00 88.69 95 GLU A C 1
ATOM 744 O O . GLU A 1 95 ? -10.336 -6.697 30.148 1.00 88.69 95 GLU A O 1
ATOM 749 N N . LYS A 1 96 ? -8.757 -5.445 29.160 1.00 88.25 96 LYS A N 1
ATOM 750 C CA . LYS A 1 96 ? -8.020 -5.155 30.405 1.00 88.25 96 LYS A CA 1
ATOM 751 C C . LYS A 1 96 ? -8.854 -4.380 31.420 1.00 88.25 96 LYS A C 1
ATOM 753 O O . LYS A 1 96 ? -8.701 -4.597 32.620 1.00 88.25 96 LYS A O 1
ATOM 758 N N . ASN A 1 97 ? -9.732 -3.502 30.946 1.00 90.25 97 ASN A N 1
ATOM 759 C CA . ASN A 1 97 ? -10.621 -2.703 31.785 1.00 90.25 97 ASN A CA 1
ATOM 760 C C . ASN A 1 97 ? -11.875 -3.475 32.236 1.00 90.25 97 ASN A C 1
ATOM 762 O O . ASN A 1 97 ? -12.751 -2.892 32.874 1.00 90.25 97 ASN A O 1
ATOM 766 N N . GLY A 1 98 ? -11.970 -4.774 31.924 1.00 83.94 98 GLY A N 1
ATOM 767 C CA . GLY A 1 98 ? -13.082 -5.631 32.331 1.00 83.94 98 GLY A CA 1
ATOM 768 C C . GLY A 1 98 ? -14.393 -5.328 31.606 1.00 83.94 98 GLY A C 1
ATOM 769 O O . GLY A 1 98 ? -15.457 -5.682 32.109 1.00 83.94 98 GLY A O 1
ATOM 770 N N . GLN A 1 99 ? -14.340 -4.656 30.453 1.00 82.06 99 GLN A N 1
ATOM 771 C CA . GLN A 1 99 ? -15.520 -4.451 29.619 1.00 82.06 99 GLN A CA 1
ATOM 772 C C . GLN A 1 99 ? -15.829 -5.742 28.853 1.00 82.06 99 GLN A C 1
ATOM 774 O O . GLN A 1 99 ? -14.944 -6.328 28.234 1.00 82.06 99 GLN A O 1
ATOM 779 N N . GLU A 1 100 ? -17.088 -6.183 28.873 1.00 74.44 100 GLU A N 1
ATOM 780 C CA . GLU A 1 100 ? -17.545 -7.273 28.006 1.00 74.44 100 GLU A CA 1
ATOM 781 C C . GLU A 1 100 ? -17.611 -6.770 26.560 1.00 74.44 100 GLU A C 1
ATOM 783 O O . GLU A 1 100 ? -18.563 -6.101 26.155 1.00 74.44 100 GLU A O 1
ATOM 788 N N . THR A 1 101 ? -16.572 -7.062 25.782 1.00 75.31 101 THR A N 1
ATOM 789 C CA . THR A 1 101 ? -16.460 -6.655 24.379 1.00 75.31 101 THR A CA 1
ATOM 790 C C . THR A 1 101 ? -16.435 -7.859 23.445 1.00 75.31 101 THR A C 1
ATOM 792 O O . THR A 1 101 ? -16.185 -9.002 23.839 1.00 75.31 101 THR A O 1
ATOM 795 N N . SER A 1 102 ? -16.759 -7.627 22.172 1.00 75.06 102 SER A N 1
ATOM 796 C CA . SER A 1 102 ? -16.634 -8.659 21.146 1.00 75.06 102 SER A CA 1
ATOM 797 C C . SER A 1 102 ? -15.167 -9.032 20.954 1.00 75.06 102 SER A C 1
ATOM 799 O O . SER A 1 102 ? -14.338 -8.147 20.795 1.00 75.06 102 SER A O 1
ATOM 801 N N . LYS A 1 103 ? -14.852 -10.325 20.809 1.00 83.44 103 LYS A N 1
ATOM 802 C CA . LYS A 1 103 ? -13.486 -10.824 20.520 1.00 83.44 103 LYS A CA 1
ATOM 803 C C . LYS A 1 103 ? -12.914 -10.399 19.155 1.00 83.44 103 LYS A C 1
ATOM 805 O O . LYS A 1 103 ? -11.869 -10.892 18.741 1.00 83.44 103 LYS A O 1
ATOM 810 N N . VAL A 1 104 ? -13.630 -9.555 18.418 1.00 87.62 104 VAL A N 1
ATOM 811 C CA . VAL A 1 104 ? -13.278 -9.093 17.077 1.00 87.62 104 VAL A CA 1
ATOM 812 C C . VAL A 1 104 ? -13.029 -7.585 17.151 1.00 87.62 104 VAL A C 1
ATOM 814 O O . VAL A 1 104 ? -13.894 -6.872 17.669 1.00 87.62 104 VAL A O 1
ATOM 817 N N . PRO A 1 105 ? -11.882 -7.087 16.653 1.00 90.69 105 PRO A N 1
ATOM 818 C CA . PRO A 1 105 ? -11.616 -5.656 16.584 1.00 90.69 105 PRO A CA 1
ATOM 819 C C . PRO A 1 105 ? -12.661 -4.929 15.735 1.00 90.69 105 PRO A C 1
ATOM 821 O O . PRO A 1 105 ? -13.165 -5.469 14.744 1.00 90.69 105 PRO A O 1
ATOM 824 N N . ARG A 1 106 ? -12.950 -3.673 16.091 1.00 94.44 106 ARG A N 1
ATOM 825 C CA . ARG A 1 106 ? -13.782 -2.806 15.249 1.00 94.44 106 ARG A CA 1
ATOM 826 C C . ARG A 1 106 ? -13.155 -2.635 13.851 1.00 94.44 106 ARG A C 1
ATOM 828 O O . ARG A 1 106 ? -11.936 -2.761 13.724 1.00 94.44 106 ARG A O 1
ATOM 835 N N . PRO A 1 107 ? -13.945 -2.290 12.821 1.00 96.69 107 PRO A N 1
ATOM 836 C CA . PRO A 1 107 ? -13.392 -1.986 11.507 1.00 96.69 107 PRO A CA 1
ATOM 837 C C . PRO A 1 107 ? -12.371 -0.838 11.555 1.00 96.69 107 PRO A C 1
ATOM 839 O O . PRO A 1 107 ? -12.507 0.096 12.362 1.00 96.69 107 PRO A O 1
ATOM 842 N N . LEU A 1 108 ? -11.365 -0.915 10.680 1.00 96.94 108 LEU A N 1
ATOM 843 C CA . LEU A 1 108 ? -10.386 0.144 10.437 1.00 96.94 108 LEU A CA 1
ATOM 844 C C . LEU A 1 108 ? -11.088 1.363 9.832 1.00 96.94 108 LEU A C 1
ATOM 846 O O . LEU A 1 108 ? -11.780 1.230 8.826 1.00 96.94 108 LEU A O 1
ATOM 850 N N . LYS A 1 109 ? -10.905 2.541 10.426 1.00 97.88 109 LYS A N 1
ATOM 851 C CA . LYS A 1 109 ? -11.549 3.791 9.998 1.00 97.88 109 LYS A CA 1
ATOM 852 C C . LYS A 1 109 ? -10.579 4.719 9.289 1.00 97.88 109 LYS A C 1
ATOM 854 O O . LYS A 1 109 ? -9.364 4.633 9.477 1.00 97.88 109 LYS A O 1
ATOM 859 N N . HIS A 1 110 ? -11.126 5.696 8.569 1.00 97.31 110 HIS A N 1
ATOM 860 C CA . HIS A 1 110 ? -10.336 6.775 7.970 1.00 97.31 110 HIS A CA 1
ATOM 861 C C . HIS A 1 110 ? -9.409 7.470 8.984 1.00 97.31 110 HIS A C 1
ATOM 863 O O . HIS A 1 110 ? -8.219 7.654 8.726 1.00 97.31 110 HIS A O 1
ATOM 869 N N . SER A 1 111 ? -9.933 7.780 10.175 1.00 96.62 111 SER A N 1
ATOM 870 C CA . SER A 1 111 ? -9.195 8.468 11.242 1.00 96.62 111 SER A CA 1
ATOM 871 C C . SER A 1 111 ? -7.993 7.683 11.767 1.00 96.62 111 SER A C 1
ATOM 873 O O . SER A 1 111 ? -7.024 8.285 12.227 1.00 96.62 111 SER A O 1
ATOM 875 N N . ASP A 1 112 ? -8.034 6.350 11.712 1.00 96.62 112 ASP A N 1
ATOM 876 C CA . ASP A 1 112 ? -6.929 5.501 12.165 1.00 96.62 112 ASP A CA 1
ATOM 877 C C . ASP A 1 112 ? -5.729 5.642 11.218 1.00 96.62 112 ASP A C 1
ATOM 879 O O . ASP A 1 112 ? -4.577 5.730 11.656 1.00 96.62 112 ASP A O 1
ATOM 883 N N . ILE A 1 113 ? -6.003 5.729 9.911 1.00 96.19 113 ILE A N 1
ATOM 884 C CA . ILE A 1 113 ? -4.977 5.922 8.883 1.00 96.19 113 ILE A CA 1
ATOM 885 C C . ILE A 1 113 ? -4.389 7.331 8.984 1.00 96.19 113 ILE A C 1
ATOM 887 O O . ILE A 1 113 ? -3.168 7.481 8.979 1.00 96.19 113 ILE A O 1
ATOM 891 N N . GLU A 1 114 ? -5.226 8.357 9.156 1.00 95.00 114 GLU A N 1
ATOM 892 C CA . GLU A 1 114 ? -4.754 9.732 9.367 1.00 95.00 114 GLU A CA 1
ATOM 893 C C . GLU A 1 114 ? -3.899 9.863 10.637 1.00 95.00 114 GLU A C 1
ATOM 895 O O . GLU A 1 114 ? -2.817 10.452 10.603 1.00 95.00 114 GLU A O 1
ATOM 900 N N . SER A 1 115 ? -4.336 9.261 11.746 1.00 93.62 115 SER A N 1
ATOM 901 C CA . SER A 1 115 ? -3.583 9.259 13.007 1.00 93.62 115 SER A CA 1
ATOM 902 C C . SER A 1 115 ? -2.225 8.574 12.850 1.00 93.62 115 SER A C 1
ATOM 904 O O . SER A 1 115 ? -1.207 9.086 13.321 1.00 93.62 115 SER A O 1
ATOM 906 N N . SER A 1 116 ? -2.188 7.449 12.132 1.00 94.19 116 SER A N 1
ATOM 907 C CA . SER A 1 116 ? -0.943 6.726 11.841 1.00 94.19 116 SER A CA 1
ATOM 908 C C . SER A 1 116 ? -0.010 7.537 10.947 1.00 94.19 116 SER A C 1
ATOM 910 O O . SER A 1 116 ? 1.195 7.584 11.187 1.00 94.19 116 SER A O 1
ATOM 912 N N . PHE A 1 117 ? -0.557 8.255 9.966 1.00 93.00 117 PHE A N 1
ATOM 913 C CA . PHE A 1 117 ? 0.225 9.135 9.108 1.00 93.00 117 PHE A CA 1
ATOM 914 C C . PHE A 1 117 ? 0.870 10.275 9.908 1.00 93.00 117 PHE A C 1
ATOM 916 O O . PHE A 1 117 ? 2.069 10.525 9.768 1.00 93.00 117 PHE A O 1
ATOM 923 N N . ILE A 1 118 ? 0.112 10.922 10.799 1.00 91.12 118 ILE A N 1
ATOM 924 C CA . ILE A 1 118 ? 0.631 11.977 11.683 1.00 91.12 118 ILE A CA 1
ATOM 925 C C . ILE A 1 118 ? 1.762 11.424 12.558 1.00 91.12 118 ILE A C 1
ATOM 927 O O . ILE A 1 118 ? 2.837 12.024 12.617 1.00 91.12 118 ILE A O 1
ATOM 931 N N . ALA A 1 119 ? 1.562 10.248 13.160 1.00 86.50 119 ALA A N 1
ATOM 932 C CA . ALA A 1 119 ? 2.586 9.584 13.962 1.00 86.50 119 ALA A CA 1
ATOM 933 C C . ALA A 1 119 ? 3.856 9.259 13.148 1.00 86.50 119 ALA A C 1
ATOM 935 O O . ALA A 1 119 ? 4.966 9.497 13.629 1.00 86.50 119 ALA A O 1
ATOM 936 N N . SER A 1 120 ? 3.714 8.797 11.898 1.00 80.31 120 SER A N 1
ATOM 937 C CA . SER A 1 120 ? 4.853 8.507 11.010 1.00 80.31 120 SER A CA 1
ATOM 938 C C . SER A 1 120 ? 5.632 9.760 10.583 1.00 80.31 120 SER A C 1
ATOM 940 O O . SER A 1 120 ? 6.853 9.719 10.427 1.00 80.31 120 SER A O 1
ATOM 942 N N . LYS A 1 121 ? 4.971 10.920 10.445 1.00 72.88 121 LYS A N 1
ATOM 943 C CA . LYS A 1 121 ? 5.671 12.181 10.154 1.00 72.88 121 LYS A CA 1
ATOM 944 C C . LYS A 1 121 ? 6.521 12.633 11.333 1.00 72.88 121 LYS A C 1
ATOM 946 O O . LYS A 1 121 ? 7.644 13.092 11.132 1.00 72.88 121 LYS A O 1
ATOM 951 N N . SER A 1 122 ? 6.018 12.467 12.554 1.00 60.66 122 SER A N 1
ATOM 952 C CA . SER A 1 122 ? 6.773 12.792 13.766 1.00 60.66 122 SER A CA 1
ATOM 953 C C . SER A 1 122 ? 8.023 11.923 13.933 1.00 60.66 122 SER A C 1
ATOM 955 O O . SER A 1 122 ? 9.029 12.428 14.427 1.00 60.66 122 SER A O 1
ATOM 957 N N . SER A 1 123 ? 8.010 10.662 13.479 1.00 56.62 123 SER A N 1
ATOM 958 C CA . SER A 1 123 ? 9.223 9.831 13.459 1.00 56.62 123 SER A CA 1
ATOM 959 C C . SER A 1 123 ? 10.190 10.221 12.337 1.00 56.62 123 SER A C 1
ATOM 961 O O . SER A 1 123 ? 11.396 10.250 12.564 1.00 56.62 123 SER A O 1
ATOM 963 N N . ASN A 1 124 ? 9.685 10.586 11.153 1.00 50.03 124 ASN A N 1
ATOM 964 C CA . ASN A 1 124 ? 10.524 10.939 10.000 1.00 50.03 124 ASN A CA 1
ATOM 965 C C . ASN A 1 124 ? 11.243 12.291 10.153 1.00 50.03 124 ASN A C 1
ATOM 967 O O . ASN A 1 124 ? 12.375 12.422 9.693 1.00 50.03 124 ASN A O 1
ATOM 971 N N . LEU A 1 125 ? 10.665 13.259 10.877 1.00 45.94 125 LEU A N 1
ATOM 972 C CA . LEU A 1 125 ? 11.334 14.521 11.243 1.00 45.94 125 LEU A CA 1
ATOM 973 C C . LEU A 1 125 ? 12.621 14.306 12.064 1.00 45.94 125 LEU A C 1
ATOM 975 O O . LEU A 1 125 ? 13.542 15.117 11.992 1.00 45.94 125 LEU A O 1
ATOM 979 N N . ALA A 1 126 ? 12.724 13.201 12.810 1.00 42.41 126 ALA A N 1
ATOM 980 C CA . ALA A 1 126 ? 13.957 12.833 13.508 1.00 42.41 126 ALA A CA 1
ATOM 981 C C . ALA A 1 126 ? 15.012 12.217 12.565 1.00 42.41 126 ALA A C 1
ATOM 983 O O . ALA A 1 126 ? 16.205 12.258 12.862 1.00 42.41 126 ALA A O 1
ATOM 984 N N . THR A 1 127 ? 14.594 11.667 11.422 1.00 42.06 127 THR A N 1
ATOM 985 C CA . THR A 1 127 ? 15.468 11.033 10.419 1.00 42.06 127 THR A CA 1
ATOM 986 C C . THR A 1 127 ? 15.910 12.008 9.318 1.00 42.06 127 THR A C 1
ATOM 988 O O . THR A 1 127 ? 16.971 11.825 8.723 1.00 42.06 127 THR A O 1
ATOM 991 N N . GLU A 1 128 ? 15.165 13.092 9.083 1.00 39.59 128 GLU A N 1
ATOM 992 C CA . GLU A 1 128 ? 15.398 14.049 7.986 1.00 39.59 128 GLU A CA 1
AT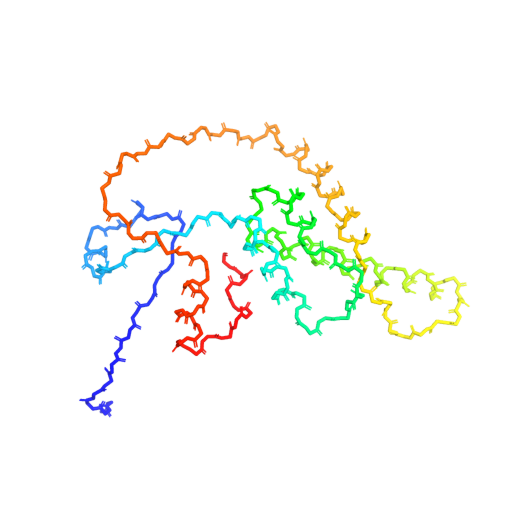OM 993 C C . GLU A 1 128 ? 16.699 14.878 8.113 1.00 39.59 128 GLU A C 1
ATOM 995 O O . GLU A 1 128 ? 17.149 15.488 7.142 1.00 39.59 128 GLU A O 1
ATOM 1000 N N . TYR A 1 129 ? 17.388 14.833 9.261 1.00 39.62 129 TYR A N 1
ATOM 1001 C CA . TYR A 1 129 ? 18.745 15.384 9.414 1.00 39.62 129 TYR A CA 1
ATOM 1002 C C . TYR A 1 129 ? 19.863 14.481 8.850 1.00 39.62 129 TYR A C 1
ATOM 1004 O O . TYR A 1 129 ? 21.034 14.861 8.880 1.00 39.62 129 TYR A O 1
ATOM 1012 N N . GLY A 1 130 ? 19.531 13.310 8.300 1.00 34.91 130 GLY A N 1
ATOM 1013 C CA . GLY A 1 130 ? 20.489 12.329 7.792 1.00 34.91 130 GLY A CA 1
ATOM 1014 C C . GLY A 1 130 ? 20.274 11.946 6.329 1.00 34.91 130 GLY A C 1
ATOM 1015 O O . GLY A 1 130 ? 19.957 10.800 6.047 1.00 34.91 130 GLY A O 1
ATOM 1016 N N . GLY A 1 131 ? 20.513 12.861 5.385 1.00 36.50 131 GLY A N 1
ATOM 1017 C CA . GLY A 1 131 ? 20.829 12.460 4.004 1.00 36.50 131 GLY A CA 1
ATOM 1018 C C . GLY A 1 131 ? 19.923 13.015 2.912 1.00 36.50 131 GLY A C 1
ATOM 1019 O O . GLY A 1 131 ? 19.175 12.286 2.271 1.00 36.50 131 GLY A O 1
ATOM 1020 N N . ARG A 1 132 ? 20.098 14.297 2.590 1.00 34.28 132 ARG A N 1
ATOM 1021 C CA . ARG A 1 132 ? 19.644 14.867 1.318 1.00 34.28 132 ARG A CA 1
ATOM 1022 C C . ARG A 1 132 ? 20.764 14.678 0.285 1.00 34.28 132 ARG A C 1
ATOM 1024 O O . ARG A 1 132 ? 21.741 15.422 0.308 1.00 34.28 132 ARG A O 1
ATOM 1031 N N . ARG A 1 133 ? 20.669 13.684 -0.605 1.00 37.25 133 ARG A N 1
ATOM 1032 C CA . ARG A 1 133 ? 21.465 13.668 -1.850 1.00 37.25 133 ARG A CA 1
ATOM 1033 C C . ARG A 1 133 ? 20.591 14.179 -2.986 1.00 37.25 133 ARG A C 1
ATOM 1035 O O . ARG A 1 133 ? 19.531 13.624 -3.246 1.00 37.25 133 ARG A O 1
ATOM 1042 N N . GLN A 1 134 ? 21.043 15.256 -3.625 1.00 35.38 134 GLN A N 1
ATOM 1043 C CA . GLN A 1 134 ? 20.489 15.750 -4.882 1.00 35.38 134 GLN A CA 1
ATOM 1044 C C . GLN A 1 134 ? 20.597 14.648 -5.943 1.00 35.38 134 GLN A C 1
ATOM 1046 O O . GLN A 1 134 ? 21.689 14.129 -6.173 1.00 35.38 134 GLN A O 1
ATOM 1051 N N . ILE A 1 135 ? 19.480 14.305 -6.581 1.00 36.56 135 ILE A N 1
ATOM 1052 C CA . ILE A 1 135 ? 19.479 13.510 -7.809 1.00 36.56 135 ILE A CA 1
ATOM 1053 C C . ILE A 1 135 ? 19.529 14.500 -8.971 1.00 36.56 135 ILE A C 1
ATOM 1055 O O . ILE A 1 135 ? 18.718 15.421 -9.052 1.00 36.56 135 ILE A O 1
ATOM 1059 N N . GLN A 1 136 ? 20.532 14.329 -9.824 1.00 31.77 136 GLN A N 1
ATOM 1060 C CA . GLN A 1 136 ? 20.705 15.050 -11.076 1.00 31.77 136 GLN A CA 1
ATOM 1061 C C . GLN A 1 136 ? 20.078 14.203 -12.187 1.00 31.77 136 GLN A C 1
ATOM 1063 O O . GLN A 1 136 ? 20.416 13.027 -12.313 1.00 31.77 136 GLN A O 1
ATOM 1068 N N . GLU A 1 137 ? 19.148 14.769 -12.957 1.00 32.94 137 GLU A N 1
ATOM 1069 C CA . GLU A 1 137 ? 18.492 14.050 -14.055 1.00 32.94 137 GLU A CA 1
ATOM 1070 C C . GLU A 1 137 ? 19.451 13.814 -15.234 1.00 32.94 137 GLU A C 1
ATOM 1072 O O . GLU A 1 137 ? 20.097 14.768 -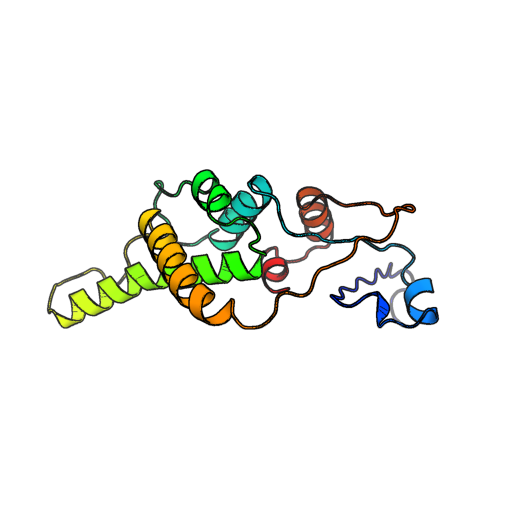15.684 1.00 32.94 137 GLU A O 1
ATOM 1077 N N . PRO A 1 138 ? 19.540 12.588 -15.786 1.00 35.94 138 PRO A N 1
ATOM 1078 C CA . PRO A 1 138 ? 20.175 12.362 -17.071 1.00 35.94 138 PRO A CA 1
ATOM 1079 C C . PRO A 1 138 ? 19.163 12.452 -18.224 1.00 35.94 138 PRO A C 1
ATOM 1081 O O . PRO A 1 138 ? 17.981 12.138 -18.103 1.00 35.94 138 PRO A O 1
ATOM 1084 N N . SER A 1 139 ? 19.673 12.909 -19.364 1.00 38.44 139 SER A N 1
ATOM 1085 C CA . SER A 1 139 ? 18.951 13.245 -20.586 1.00 38.44 139 SER A CA 1
ATOM 1086 C C . SER A 1 139 ? 18.240 12.060 -21.250 1.00 38.44 139 SER A C 1
ATOM 1088 O O . SER A 1 139 ? 18.775 10.962 -21.391 1.00 38.44 139 SER A O 1
ATOM 1090 N N . ALA A 1 140 ? 17.026 12.338 -21.727 1.00 48.06 140 ALA A N 1
ATOM 1091 C CA . ALA A 1 140 ? 16.127 11.399 -22.379 1.00 48.06 140 ALA A CA 1
ATOM 1092 C C . ALA A 1 140 ? 16.705 10.790 -23.667 1.00 48.06 140 ALA A C 1
ATOM 1094 O O . ALA A 1 140 ? 16.925 11.500 -24.650 1.00 48.06 140 ALA A O 1
ATOM 1095 N N . GLN A 1 141 ? 16.821 9.459 -23.700 1.00 34.47 141 GLN A N 1
ATOM 1096 C CA . GLN A 1 141 ? 16.752 8.672 -24.932 1.00 34.47 141 GLN A CA 1
ATOM 1097 C C . GLN A 1 141 ? 15.950 7.386 -24.685 1.00 34.47 141 GLN A C 1
ATOM 1099 O O . GLN A 1 141 ? 16.433 6.438 -24.079 1.00 34.47 141 GLN A O 1
ATOM 1104 N N . GLY A 1 142 ? 14.705 7.380 -25.172 1.00 43.75 142 GLY A N 1
ATOM 1105 C CA . GLY A 1 142 ? 13.954 6.175 -25.540 1.00 43.75 142 GLY A CA 1
ATOM 1106 C C . GLY A 1 142 ? 13.712 5.121 -24.455 1.00 43.75 142 GLY A C 1
ATOM 1107 O O . GLY A 1 142 ? 14.034 3.960 -24.682 1.00 43.75 142 GLY A O 1
ATOM 1108 N N . SER A 1 143 ? 13.092 5.481 -23.327 1.00 43.03 143 SER A N 1
ATOM 1109 C CA . SER A 1 143 ? 12.553 4.502 -22.369 1.00 43.03 143 SER A CA 1
ATOM 1110 C C . SER A 1 143 ? 11.023 4.481 -22.442 1.00 43.03 143 SER A C 1
ATOM 1112 O O . SER A 1 143 ? 10.374 5.525 -22.367 1.00 43.03 143 SER A O 1
ATOM 1114 N N . LEU A 1 144 ? 10.436 3.297 -22.637 1.00 45.78 144 LEU A N 1
ATOM 1115 C CA . LEU A 1 144 ? 8.991 3.085 -22.539 1.00 45.78 144 LEU A CA 1
ATOM 1116 C C . LEU A 1 144 ? 8.612 3.118 -21.055 1.00 45.78 144 LEU A C 1
ATOM 1118 O O . LEU A 1 144 ? 8.777 2.131 -20.343 1.00 45.78 144 LEU A O 1
ATOM 1122 N N . MET A 1 145 ? 8.118 4.263 -20.590 1.00 43.22 145 MET A N 1
ATOM 1123 C CA . MET A 1 145 ? 7.540 4.402 -19.256 1.00 43.22 145 MET A CA 1
ATOM 1124 C C . MET A 1 145 ? 6.198 3.662 -19.228 1.00 43.22 145 MET A C 1
ATOM 1126 O O . MET A 1 145 ? 5.250 4.078 -19.893 1.00 43.22 145 MET A O 1
ATOM 1130 N N . LEU A 1 146 ? 6.120 2.548 -18.497 1.00 51.03 146 LEU A N 1
ATOM 1131 C CA . LEU A 1 146 ? 4.844 1.875 -18.256 1.00 51.03 146 LEU A CA 1
ATOM 1132 C C . LEU A 1 146 ? 4.115 2.571 -17.115 1.00 51.03 146 LEU A C 1
ATOM 1134 O O . LEU A 1 146 ? 4.707 2.896 -16.087 1.00 51.03 146 LEU A O 1
ATOM 1138 N N . A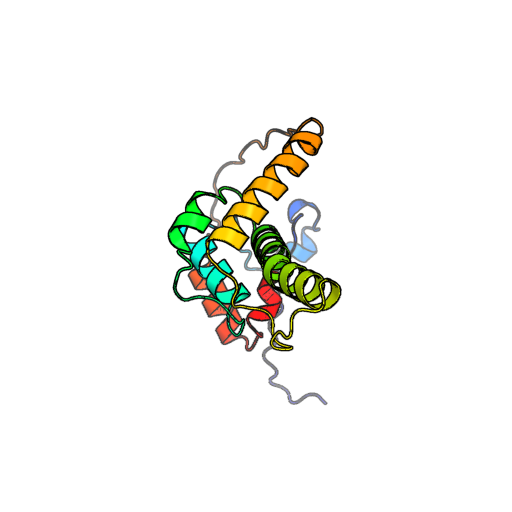RG A 1 147 ? 2.807 2.755 -17.278 1.00 56.69 147 ARG A N 1
ATOM 1139 C CA . ARG A 1 147 ? 1.957 3.216 -16.174 1.00 56.69 147 ARG A CA 1
ATOM 1140 C C . ARG A 1 147 ? 1.752 2.080 -15.177 1.00 56.69 147 ARG A C 1
ATOM 1142 O O . ARG A 1 147 ? 1.710 0.912 -15.565 1.00 56.69 147 ARG A O 1
ATOM 1149 N N . TRP A 1 148 ? 1.542 2.397 -13.901 1.00 48.19 148 TRP A N 1
ATOM 1150 C CA . TRP A 1 148 ? 1.306 1.368 -12.881 1.00 48.19 148 TRP A CA 1
ATOM 1151 C C . TRP A 1 148 ? 0.088 0.491 -13.197 1.00 48.19 148 TRP A C 1
ATOM 1153 O O . TRP A 1 148 ? 0.104 -0.709 -12.936 1.00 48.19 148 TRP A O 1
ATOM 1163 N N . SER A 1 149 ? -0.936 1.048 -13.848 1.00 46.38 149 SER A N 1
ATOM 1164 C CA . SER A 1 149 ? -2.082 0.279 -14.349 1.00 46.38 149 SER A CA 1
ATOM 1165 C C . SER A 1 149 ? -1.704 -0.745 -15.427 1.00 46.38 149 SER A C 1
ATOM 1167 O O . SER A 1 149 ? -2.288 -1.826 -15.490 1.00 46.38 149 SER A O 1
ATOM 1169 N N . GLU A 1 150 ? -0.708 -0.444 -16.259 1.00 54.66 150 GLU A N 1
ATOM 1170 C CA . GLU A 1 150 ? -0.190 -1.359 -17.278 1.00 54.66 150 GLU A CA 1
ATOM 1171 C C . GLU A 1 150 ? 0.684 -2.443 -16.641 1.00 54.66 150 GLU A C 1
ATOM 1173 O O . GLU A 1 150 ? 0.551 -3.607 -17.008 1.00 54.66 150 GLU A O 1
ATOM 1178 N N . LEU A 1 151 ? 1.494 -2.101 -15.631 1.00 61.38 151 LEU A N 1
ATOM 1179 C CA . LEU A 1 151 ? 2.268 -3.076 -14.852 1.00 61.38 151 LEU A CA 1
ATOM 1180 C C . LEU A 1 151 ? 1.364 -4.076 -14.125 1.00 61.38 151 LEU A C 1
ATOM 1182 O O . LEU A 1 151 ? 1.605 -5.279 -14.203 1.00 61.38 151 LEU A O 1
ATOM 1186 N N . VAL A 1 152 ? 0.290 -3.605 -13.484 1.00 55.97 152 VAL A N 1
ATOM 1187 C CA . VAL A 1 152 ? -0.692 -4.478 -12.820 1.00 55.97 152 VAL A CA 1
ATOM 1188 C C . VAL A 1 152 ? -1.337 -5.441 -13.822 1.00 55.97 152 VAL A C 1
ATOM 1190 O O . VAL A 1 152 ? -1.440 -6.633 -13.542 1.00 55.97 152 VAL A O 1
ATOM 1193 N N . ASN A 1 153 ? -1.696 -4.969 -15.019 1.00 55.91 153 ASN A N 1
ATOM 1194 C CA . ASN A 1 153 ? -2.268 -5.820 -16.068 1.00 55.91 153 ASN A CA 1
ATOM 1195 C C . ASN A 1 153 ? -1.261 -6.831 -16.633 1.00 55.91 153 ASN A C 1
ATOM 1197 O O . ASN A 1 153 ? -1.610 -7.990 -16.853 1.00 55.91 153 ASN A O 1
ATOM 1201 N N . VAL A 1 154 ? -0.009 -6.417 -16.848 1.00 59.03 154 VAL A N 1
ATOM 1202 C CA . VAL A 1 154 ? 1.066 -7.316 -17.292 1.00 59.03 154 VAL A CA 1
ATOM 1203 C C . VAL A 1 154 ? 1.306 -8.406 -16.251 1.00 59.03 154 VAL A C 1
ATOM 1205 O O . VAL A 1 154 ? 1.426 -9.569 -16.615 1.00 59.03 154 VAL A O 1
ATOM 1208 N N . LEU A 1 155 ? 1.316 -8.068 -14.963 1.00 57.47 155 LEU A N 1
ATOM 1209 C CA . LEU A 1 155 ? 1.542 -9.033 -13.887 1.00 57.47 155 LEU A CA 1
ATOM 1210 C C . LEU A 1 155 ? 0.333 -9.961 -13.668 1.00 57.47 155 LEU A C 1
ATOM 1212 O O . LEU A 1 155 ? 0.522 -11.157 -13.440 1.00 57.47 155 LEU A O 1
ATOM 1216 N N . ALA A 1 156 ? -0.894 -9.459 -13.842 1.00 54.41 156 ALA A N 1
ATOM 1217 C CA . ALA A 1 156 ? -2.114 -10.268 -13.811 1.00 54.41 156 ALA A CA 1
ATOM 1218 C C . ALA A 1 156 ? -2.172 -11.296 -14.960 1.00 54.41 156 ALA A C 1
ATOM 1220 O O . ALA A 1 156 ? -2.576 -12.439 -14.750 1.00 54.41 156 ALA A O 1
ATOM 1221 N N . LEU A 1 157 ? -1.697 -10.936 -16.161 1.00 49.91 157 LEU A N 1
ATOM 1222 C CA . LEU A 1 157 ? -1.587 -11.853 -17.308 1.00 49.91 157 LEU A CA 1
ATOM 1223 C C . LEU A 1 157 ? -0.561 -12.980 -17.098 1.00 49.91 157 LEU A C 1
ATOM 1225 O O . LEU A 1 157 ? -0.572 -13.968 -17.832 1.00 49.91 157 LEU A O 1
ATOM 1229 N N . LEU A 1 158 ? 0.318 -12.843 -16.105 1.00 50.88 158 LEU A N 1
ATOM 1230 C CA . LEU A 1 158 ? 1.396 -13.785 -15.804 1.00 50.88 158 LEU A CA 1
ATOM 1231 C C . LEU A 1 158 ? 1.087 -14.700 -14.613 1.00 50.88 158 LEU A C 1
ATOM 1233 O O . LEU A 1 158 ? 1.955 -15.462 -14.191 1.00 50.88 158 LEU A O 1
ATOM 1237 N N . GLY A 1 159 ? -0.149 -14.662 -14.100 1.00 41.34 159 GLY A N 1
ATOM 1238 C CA . GLY A 1 159 ? -0.615 -15.554 -13.035 1.00 41.34 159 GLY A CA 1
ATOM 1239 C C . GLY A 1 159 ? -0.001 -15.273 -11.661 1.00 41.34 159 GLY A C 1
ATOM 1240 O O . GLY A 1 159 ? 0.016 -16.163 -10.815 1.00 41.34 159 GLY A O 1
ATOM 1241 N N . GLY A 1 160 ? 0.538 -14.069 -11.437 1.00 47.16 160 GLY A N 1
ATOM 1242 C CA . GLY A 1 160 ? 1.082 -13.665 -10.142 1.00 47.16 160 GLY A CA 1
ATOM 1243 C C . GLY A 1 160 ? -0.007 -13.157 -9.197 1.00 47.16 160 GLY A C 1
ATOM 1244 O O . GLY A 1 160 ? -0.750 -12.245 -9.556 1.00 47.16 160 GLY A O 1
ATOM 1245 N N . ASP A 1 161 ? -0.067 -13.709 -7.982 1.00 46.31 161 ASP A N 1
ATOM 1246 C CA . ASP A 1 161 ? -0.873 -13.167 -6.882 1.00 46.31 161 ASP A CA 1
ATOM 1247 C C . ASP A 1 161 ? -0.567 -11.677 -6.683 1.00 46.31 161 ASP A C 1
ATOM 1249 O O . ASP A 1 161 ? 0.575 -11.295 -6.405 1.00 46.31 161 ASP A O 1
ATOM 1253 N N . SER A 1 162 ? -1.595 -10.830 -6.778 1.00 47.84 162 SER A N 1
ATOM 1254 C CA . SER A 1 162 ? -1.472 -9.368 -6.665 1.00 47.84 162 SER A CA 1
ATOM 1255 C C . SER A 1 162 ? -0.842 -8.912 -5.339 1.00 47.84 162 SER A C 1
ATOM 1257 O O . SER A 1 162 ? -0.251 -7.837 -5.278 1.00 47.84 162 SER A O 1
ATOM 1259 N N . ASN A 1 163 ? -0.875 -9.759 -4.304 1.00 45.41 163 ASN A N 1
ATOM 1260 C CA . ASN A 1 163 ? -0.258 -9.502 -3.001 1.00 45.41 163 ASN A CA 1
ATOM 1261 C C . ASN A 1 163 ? 1.278 -9.469 -3.021 1.00 45.41 163 ASN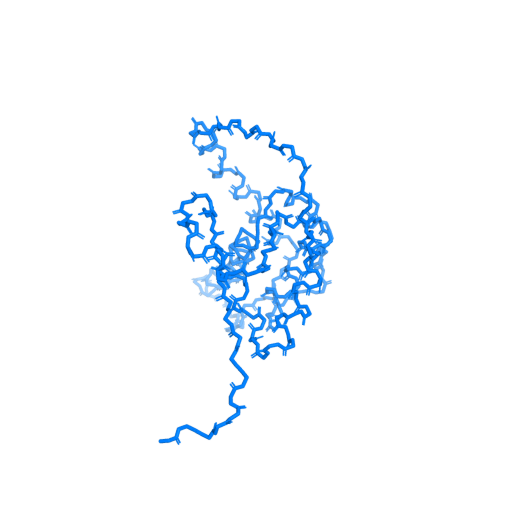 A C 1
ATOM 1263 O O . ASN A 1 163 ? 1.882 -8.853 -2.146 1.00 45.41 163 ASN A O 1
ATOM 1267 N N . ARG A 1 164 ? 1.932 -10.090 -4.010 1.00 44.66 164 ARG A N 1
ATOM 1268 C CA . ARG A 1 164 ? 3.402 -10.188 -4.061 1.00 44.66 164 ARG A CA 1
ATOM 1269 C C . ARG A 1 164 ? 4.089 -8.944 -4.637 1.00 44.66 164 ARG A C 1
ATOM 1271 O O . ARG A 1 164 ? 5.298 -8.799 -4.503 1.00 44.66 164 ARG A O 1
ATOM 1278 N N . ILE A 1 165 ? 3.318 -8.052 -5.261 1.00 46.38 165 ILE A N 1
ATOM 1279 C CA . ILE A 1 165 ? 3.795 -6.804 -5.884 1.00 46.38 165 ILE A CA 1
ATOM 1280 C C . ILE A 1 165 ? 4.033 -5.716 -4.823 1.00 46.38 165 ILE A C 1
ATOM 1282 O O . ILE A 1 165 ? 4.836 -4.817 -5.025 1.00 46.38 165 ILE A O 1
ATOM 1286 N N . LEU A 1 166 ? 3.381 -5.824 -3.662 1.00 44.31 166 LEU A N 1
ATOM 1287 C CA . LEU A 1 166 ? 3.438 -4.838 -2.576 1.00 44.31 166 LEU A CA 1
ATOM 1288 C C . LEU A 1 166 ? 4.643 -5.019 -1.628 1.00 44.31 166 LEU A C 1
ATOM 1290 O O . LEU A 1 166 ? 4.719 -4.341 -0.606 1.00 44.31 166 LEU A O 1
ATOM 1294 N N . GLU A 1 167 ? 5.543 -5.966 -1.915 1.00 38.44 167 GLU A N 1
ATOM 1295 C CA . GLU A 1 167 ? 6.714 -6.287 -1.077 1.00 38.44 167 GLU A CA 1
ATOM 1296 C C . GLU A 1 167 ? 8.065 -5.872 -1.675 1.00 38.44 167 GLU A C 1
ATOM 1298 O O . GLU A 1 167 ? 9.092 -6.133 -1.049 1.00 38.44 167 GLU A O 1
ATOM 1303 N N . GLN A 1 168 ? 8.085 -5.239 -2.853 1.00 37.16 168 GLN A N 1
ATOM 1304 C CA . GLN A 1 168 ? 9.312 -4.748 -3.496 1.00 37.16 168 GLN A CA 1
ATOM 1305 C C . GLN A 1 168 ? 9.333 -3.229 -3.616 1.00 37.16 168 GLN A C 1
ATOM 1307 O O . GLN A 1 168 ? 8.252 -2.639 -3.841 1.00 37.16 168 GLN A O 1
#

Secondary structure (DSSP, 8-state):
---S----------S-GGGS-HHHHTT-------PPPPHHHHHHHHHHHTTTS-B-TT--HHHHHHH-T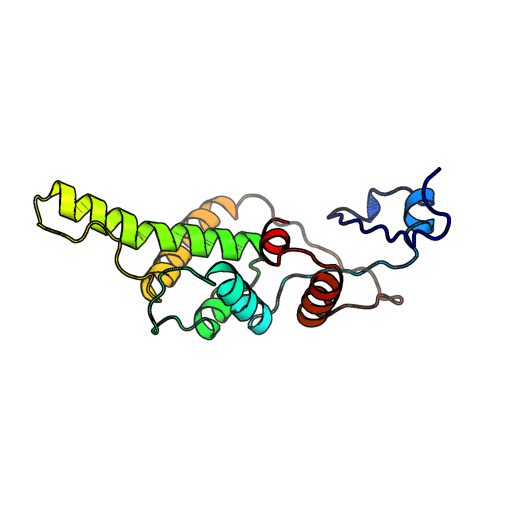T--HHHHHHHHHHHHHHHHHHHHHHHHTT----SSPPPB-HHHHHHHHHHHHHHHHHHTTS--PPPPPPPP-------HHHHHHHHHTTT--GGGGGG-

Organism: Amborella trichopoda (NCBI:txid13333)

Sequence (168 aa):
MLPGNARIMVLAATNRPWDLDEAILRRFSRAFEVGLPNASERATIMRVILNGENVADDIDYTKIALLTEGFSGSDLKELCRQAAYIPIRELLEQEKNGQETSKVPRPLKHSDIESSFIASKSSNLATEYGGRRQIQEPSAQGSLMLRWSELVNVLALLGGDSNRILEQ

InterPro domains:
  IPR003959 ATPase, AAA-type, core [PF00004] (6-35)
  IPR003960 ATPase, AAA-type, conserved site [PS00674] (8-27)
  IPR027417 P-loop containing nucleoside triphosphate hydrolase [G3DSA:3.40.50.300] (6-123)
  IPR027417 P-loop containing nucleoside triphosphate hydrolase [SSF52540] (6-108)
  IPR041569 AAA ATPase, AAA+ lid domain [PF17862] (58-94)
  IPR051701 Mitochondrial Outer Membrane Translocase MSP1 Subfamily [PTHR45644] (5-121)

pLDDT: mean 77.73, std 22.05, range [31.77, 97.88]

Foldseek 3Di:
DPPPPDPDDDDDDDPCPVVDDPVVVVVVPADADDDAAALVVQLVLLCVLCPPPQADPQADSSVLSVLQPPDHLLNSNVLVVQLVCPQVVVVVVCVVVVHPDDPDGHHRHNVSSVVSSVVVVVVVVVVVVPDDDDDDDDDDDDHDHDHVVRVLVVCVVVVDDPVVVSPD

Radius of gyration: 20.97 Å; chains: 1; bounding box: 45×51×59 Å